Protein AF-A0A7Y4RD81-F1 (afdb_monomer_lite)

Secondary structure (DSSP, 8-state):
---HHHHHHHHHHTT-EEEEETTEEEEE-GGGS-HHHHHHHHHTHHHHHHHHHHHH-PPP-S-------SEEEPTT--EEETTS-HHHHHHHHHHHHHHHHTS---HHHHHHHHHHHHHHHHHHT---

Structure (mmCIF, N/CA/C/O backbone):
data_AF-A0A7Y4RD81-F1
#
_entry.id   AF-A0A7Y4RD81-F1
#
loop_
_atom_site.group_PDB
_atom_site.id
_atom_site.type_symbol
_atom_site.label_atom_id
_atom_site.label_alt_id
_atom_site.label_comp_id
_atom_site.label_asym_id
_atom_site.label_entity_id
_atom_site.label_seq_id
_atom_site.pdbx_PDB_ins_code
_atom_site.Cartn_x
_atom_site.Cartn_y
_atom_site.Cartn_z
_atom_site.occupancy
_atom_site.B_iso_or_equiv
_atom_site.auth_seq_id
_atom_site.auth_comp_id
_atom_site.auth_asym_id
_atom_site.auth_atom_id
_atom_site.pdbx_PDB_model_num
ATOM 1 N N . MET A 1 1 ? -6.872 -17.487 28.519 1.00 46.59 1 MET A N 1
ATOM 2 C CA . MET A 1 1 ? -6.204 -16.167 28.510 1.00 46.59 1 MET A CA 1
ATOM 3 C C . MET A 1 1 ? -6.315 -15.586 27.109 1.00 46.59 1 MET A C 1
ATOM 5 O O . MET A 1 1 ? -5.659 -16.107 26.219 1.00 46.59 1 MET A O 1
ATOM 9 N N . ASN A 1 2 ? -7.129 -14.550 26.895 1.00 60.47 2 ASN A N 1
ATOM 10 C CA . ASN A 1 2 ? -7.164 -13.842 25.610 1.00 60.47 2 ASN A CA 1
ATOM 11 C C . ASN A 1 2 ? -6.308 -12.584 25.751 1.00 60.47 2 ASN A C 1
ATOM 13 O O . ASN A 1 2 ? -6.571 -11.757 26.621 1.00 60.47 2 ASN A O 1
ATOM 17 N N . THR A 1 3 ? -5.257 -12.469 24.947 1.00 81.56 3 THR A N 1
ATOM 18 C CA . THR A 1 3 ? -4.328 -11.333 24.982 1.00 81.56 3 THR A CA 1
ATOM 19 C C . THR A 1 3 ? -4.877 -10.149 24.183 1.00 81.56 3 THR A C 1
ATOM 21 O O . THR A 1 3 ? -5.682 -10.317 23.263 1.00 81.56 3 THR A O 1
ATOM 24 N N . VAL A 1 4 ? -4.423 -8.931 24.497 1.00 80.44 4 VAL A N 1
ATOM 25 C CA . VAL A 1 4 ? -4.815 -7.700 23.780 1.00 80.44 4 VAL A CA 1
ATOM 26 C C . VAL A 1 4 ? -4.538 -7.785 22.278 1.00 80.44 4 VAL A C 1
ATOM 28 O O . VAL A 1 4 ? -5.333 -7.310 21.466 1.00 80.44 4 VAL A O 1
ATOM 31 N N . THR A 1 5 ? -3.455 -8.456 21.893 1.00 78.81 5 THR A N 1
ATOM 32 C CA . THR A 1 5 ? -3.095 -8.690 20.491 1.00 78.81 5 THR A CA 1
ATOM 33 C C . THR A 1 5 ? -4.136 -9.541 19.763 1.00 78.81 5 THR A C 1
ATOM 35 O O . THR A 1 5 ? -4.529 -9.192 18.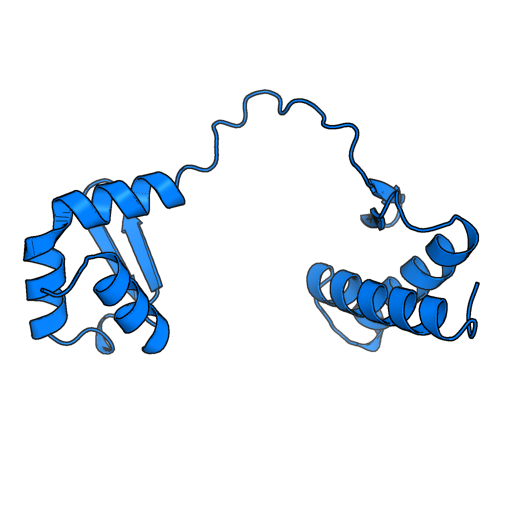652 1.00 78.81 5 THR A O 1
ATOM 38 N N . GLN A 1 6 ? -4.638 -10.612 20.394 1.00 81.00 6 GLN A N 1
ATOM 39 C CA . GLN A 1 6 ? -5.706 -11.431 19.811 1.00 81.00 6 GLN A CA 1
ATOM 40 C C . GLN A 1 6 ? -7.007 -10.640 19.661 1.00 81.00 6 GLN A C 1
ATOM 42 O O . GLN A 1 6 ? -7.685 -10.769 18.647 1.00 81.00 6 GLN A O 1
ATOM 47 N N . LEU A 1 7 ? -7.335 -9.789 20.637 1.00 83.12 7 LEU A N 1
ATOM 48 C CA . LEU A 1 7 ? -8.521 -8.935 20.580 1.00 83.12 7 LEU A CA 1
ATOM 49 C C . LEU A 1 7 ? -8.465 -7.960 19.390 1.00 83.12 7 LEU A C 1
ATOM 51 O O . LEU A 1 7 ? -9.451 -7.805 18.674 1.00 83.12 7 LEU A O 1
ATOM 55 N N . LEU A 1 8 ? -7.304 -7.343 19.142 1.00 80.56 8 LEU A N 1
ATOM 56 C CA . LEU A 1 8 ? -7.089 -6.478 17.976 1.00 80.56 8 LEU A CA 1
ATOM 57 C C . LEU A 1 8 ? -7.157 -7.250 16.654 1.00 80.56 8 LEU A C 1
ATOM 59 O O . LEU A 1 8 ? -7.713 -6.743 15.683 1.00 80.56 8 LEU A O 1
ATOM 63 N N . GLN A 1 9 ? -6.614 -8.467 16.614 1.00 81.69 9 GLN A N 1
ATOM 64 C CA . GLN A 1 9 ? -6.645 -9.308 15.420 1.00 81.69 9 GLN A CA 1
ATOM 65 C C . GLN A 1 9 ? -8.071 -9.766 15.080 1.00 81.69 9 GLN A C 1
ATOM 67 O O . GLN A 1 9 ? -8.435 -9.791 13.906 1.00 81.69 9 GLN A O 1
ATOM 72 N N . ASP A 1 10 ? -8.894 -10.073 16.086 1.00 82.94 10 ASP A N 1
ATOM 73 C CA . ASP A 1 10 ? -10.308 -10.419 15.900 1.00 82.94 10 ASP A CA 1
ATOM 74 C C . ASP A 1 10 ? -11.114 -9.223 15.368 1.00 82.94 10 ASP A C 1
ATOM 76 O O . ASP A 1 10 ? -11.874 -9.358 14.411 1.00 82.94 10 ASP A O 1
ATOM 80 N N . LEU A 1 11 ? -10.870 -8.025 15.915 1.00 82.75 11 LEU A N 1
ATOM 81 C CA . LEU A 1 11 ? -11.454 -6.770 15.426 1.00 82.75 11 LEU A CA 1
ATOM 82 C C . LEU A 1 11 ? -11.062 -6.500 13.964 1.00 82.75 11 LEU A C 1
ATOM 84 O O . LEU A 1 11 ? -11.923 -6.201 13.139 1.00 82.75 11 LEU A O 1
ATOM 88 N N . GLN A 1 12 ? -9.786 -6.676 13.617 1.00 81.00 12 GLN A N 1
ATOM 89 C CA . GLN A 1 12 ? -9.293 -6.468 12.255 1.00 81.00 12 GLN A CA 1
ATOM 90 C C . GLN A 1 12 ? -9.862 -7.491 11.262 1.00 81.00 12 GLN A C 1
ATOM 92 O O . GLN A 1 12 ? -10.240 -7.114 10.155 1.00 81.00 12 GLN A O 1
ATOM 97 N N . ARG A 1 13 ? -9.980 -8.769 11.652 1.00 81.75 13 ARG A N 1
ATOM 98 C CA . ARG A 1 13 ? -10.609 -9.819 10.827 1.00 81.75 13 ARG A CA 1
ATOM 99 C C . ARG A 1 13 ? -12.075 -9.524 10.516 1.00 81.75 13 ARG A C 1
ATOM 101 O O . ARG A 1 13 ? -12.554 -9.895 9.453 1.00 81.75 13 ARG A O 1
ATOM 108 N N . ARG A 1 14 ? -12.767 -8.830 11.421 1.00 78.75 14 ARG A N 1
ATOM 109 C CA . ARG A 1 14 ? -14.149 -8.357 11.235 1.00 78.75 14 ARG A CA 1
ATOM 110 C C . ARG A 1 14 ? -14.243 -7.052 10.436 1.00 78.75 14 ARG A C 1
ATOM 112 O O . ARG A 1 14 ? -15.335 -6.519 10.280 1.00 78.75 14 ARG A O 1
ATOM 119 N N . GLY A 1 15 ? -13.118 -6.503 9.970 1.00 81.56 15 GLY A N 1
ATOM 120 C CA . GLY A 1 15 ? -13.073 -5.217 9.271 1.00 81.56 15 GLY A CA 1
ATOM 121 C C . GLY A 1 15 ? -13.274 -4.004 10.185 1.00 81.56 15 GLY A C 1
ATOM 122 O O . GLY A 1 15 ? -13.514 -2.899 9.701 1.00 81.56 15 GLY A O 1
ATOM 123 N N . VAL A 1 16 ? -13.174 -4.177 11.508 1.00 84.25 16 VAL A N 1
ATOM 124 C CA . VAL A 1 16 ? -13.298 -3.076 12.464 1.00 84.25 16 VAL A CA 1
ATOM 125 C C . VAL A 1 16 ? -11.979 -2.320 12.540 1.00 84.25 16 VAL A C 1
ATOM 127 O O . VAL A 1 16 ? -10.947 -2.836 12.968 1.00 84.25 16 VAL A O 1
ATOM 130 N N . THR A 1 17 ? -12.026 -1.044 12.180 1.00 82.50 17 THR A N 1
ATOM 131 C CA . THR A 1 17 ? -10.904 -0.123 12.342 1.00 82.50 17 THR A CA 1
ATOM 132 C C . THR A 1 17 ? -10.904 0.417 13.762 1.00 82.50 17 THR A C 1
ATOM 134 O O . THR A 1 17 ? -11.839 1.115 14.149 1.00 82.50 17 THR A O 1
ATOM 137 N N . VAL A 1 18 ? -9.846 0.137 14.526 1.00 83.81 18 VAL A N 1
ATOM 138 C CA . VAL A 1 18 ? -9.681 0.573 15.922 1.00 83.81 18 VAL A CA 1
ATOM 139 C C . VAL A 1 18 ? -8.568 1.617 15.997 1.00 83.81 18 VAL A C 1
ATOM 141 O O . VAL A 1 18 ? -7.456 1.375 15.532 1.00 83.81 18 VAL A O 1
ATOM 144 N N . ARG A 1 19 ? -8.842 2.783 16.586 1.00 80.56 19 ARG A N 1
ATOM 145 C CA . ARG A 1 19 ? -7.863 3.869 16.766 1.00 80.56 19 ARG A CA 1
ATOM 146 C C . ARG A 1 19 ? -7.952 4.467 18.165 1.00 80.56 19 ARG A C 1
ATOM 148 O O . ARG A 1 19 ? -9.023 4.517 18.763 1.00 80.56 19 ARG A O 1
ATOM 155 N N . ALA A 1 20 ? -6.831 4.970 18.678 1.00 84.06 20 ALA A N 1
ATOM 156 C CA . ALA A 1 20 ? -6.844 5.815 19.868 1.00 84.06 20 ALA A CA 1
ATOM 157 C C . ALA A 1 20 ? -7.257 7.244 19.479 1.00 84.06 20 ALA A C 1
ATOM 159 O O . ALA A 1 20 ? -6.625 7.869 18.631 1.00 84.06 20 ALA A O 1
ATOM 160 N N . VAL A 1 21 ? -8.312 7.754 20.110 1.00 80.88 21 VAL A N 1
ATOM 161 C CA . VAL A 1 21 ? -8.804 9.131 19.985 1.00 80.88 21 VAL A CA 1
ATOM 162 C C . VAL A 1 21 ? -8.621 9.796 21.348 1.00 80.88 21 VAL A C 1
ATOM 164 O O . VAL A 1 21 ? -9.466 9.668 22.236 1.00 80.88 21 VAL A O 1
ATOM 167 N N . GLY A 1 22 ? -7.467 10.434 21.553 1.00 79.81 22 GLY A N 1
ATOM 168 C CA . GLY A 1 22 ? -7.069 10.963 22.862 1.00 79.81 22 GLY A CA 1
ATOM 169 C C . GLY A 1 22 ? -6.959 9.851 23.913 1.00 79.81 22 GLY A C 1
ATOM 170 O O . GLY A 1 22 ? -6.124 8.950 23.794 1.00 79.81 22 GLY A O 1
ATOM 171 N N . ASP A 1 23 ? -7.813 9.903 24.936 1.00 80.56 23 ASP A N 1
ATOM 172 C CA . ASP A 1 23 ? -7.936 8.915 26.028 1.00 80.56 23 ASP A CA 1
ATOM 173 C C . ASP A 1 23 ? -9.071 7.898 25.816 1.00 80.56 23 ASP A C 1
ATOM 175 O O . ASP A 1 23 ? -9.476 7.163 26.728 1.00 80.56 23 ASP A O 1
ATOM 179 N N . ARG A 1 24 ? -9.627 7.858 24.603 1.00 81.25 24 ARG A N 1
ATOM 180 C CA . ARG A 1 24 ? -10.711 6.952 24.219 1.00 81.25 24 ARG A CA 1
ATOM 181 C C . ARG A 1 24 ? -10.285 6.064 23.060 1.00 81.25 24 ARG A C 1
ATOM 183 O O . ARG A 1 24 ? -9.392 6.398 22.289 1.00 81.25 24 ARG A O 1
ATOM 190 N N . ILE A 1 25 ? -10.937 4.914 22.947 1.00 83.50 25 ILE A N 1
ATOM 191 C CA . ILE A 1 25 ? -10.764 4.005 21.816 1.00 83.50 25 ILE A CA 1
ATOM 192 C C . ILE A 1 25 ? -11.947 4.245 20.881 1.00 83.50 25 ILE A C 1
ATOM 194 O O . ILE A 1 25 ? -13.093 4.050 21.279 1.00 83.50 25 ILE A O 1
ATOM 198 N N . GLY A 1 26 ? -11.665 4.716 19.670 1.00 82.75 26 GLY A N 1
ATOM 199 C CA . GLY A 1 26 ? -12.639 4.831 18.593 1.00 82.75 26 GLY A CA 1
ATOM 200 C C . GLY A 1 26 ? -12.624 3.571 17.736 1.00 82.75 26 GLY A C 1
ATOM 201 O O . GLY A 1 26 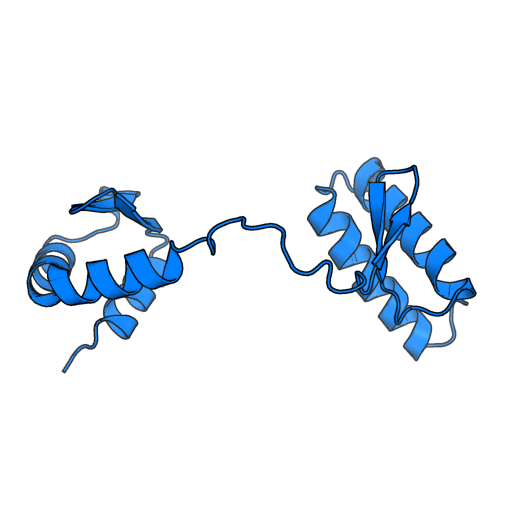? -11.553 3.045 17.432 1.00 82.75 26 GLY A O 1
ATOM 202 N N . PHE A 1 27 ? -13.800 3.094 17.339 1.00 84.56 27 PHE A N 1
ATOM 203 C CA . PHE A 1 27 ? -13.946 1.943 16.452 1.00 84.56 27 PHE A CA 1
ATOM 204 C C . PHE A 1 27 ? -15.034 2.192 15.403 1.00 84.56 27 PHE A C 1
ATOM 206 O O . PHE A 1 27 ? -16.047 2.829 15.697 1.00 84.56 27 PHE A O 1
ATOM 213 N N . LYS A 1 28 ? -14.809 1.727 14.169 1.00 80.88 28 LYS A N 1
ATOM 214 C CA . LYS A 1 28 ? -15.781 1.793 13.066 1.00 80.88 28 LYS A CA 1
ATOM 215 C C . LYS A 1 28 ? -15.690 0.552 12.160 1.00 80.88 28 LYS A C 1
ATOM 217 O O . LYS A 1 28 ? -14.566 0.139 11.878 1.00 80.88 28 LYS A O 1
ATOM 222 N N . PRO A 1 29 ? -16.823 0.023 11.656 1.00 77.56 29 PRO A N 1
ATOM 223 C CA . PRO A 1 29 ? -18.197 0.384 12.025 1.00 77.56 29 PRO A CA 1
ATOM 224 C C . PRO A 1 29 ? -18.548 -0.118 13.436 1.00 77.56 29 PRO A C 1
ATOM 226 O O . PRO A 1 29 ? -18.080 -1.171 13.858 1.00 77.56 29 PRO A O 1
ATOM 229 N N . ALA A 1 30 ? -19.354 0.649 14.179 1.00 74.50 30 ALA A N 1
ATOM 230 C CA . ALA A 1 30 ? -19.779 0.268 15.532 1.00 74.50 30 ALA A CA 1
ATOM 231 C C . ALA A 1 30 ? -20.674 -0.985 15.535 1.00 74.50 30 ALA A C 1
ATOM 233 O O . ALA A 1 30 ? -20.676 -1.727 16.509 1.00 74.50 30 ALA A O 1
ATOM 234 N N . ASP A 1 31 ? -21.360 -1.232 14.419 1.00 78.31 31 ASP A N 1
ATOM 235 C CA . ASP A 1 31 ? -22.257 -2.371 14.203 1.00 78.31 31 ASP A CA 1
ATOM 236 C C . ASP A 1 31 ? -21.520 -3.724 14.203 1.00 78.31 31 ASP A C 1
ATOM 238 O O . ASP A 1 31 ? -22.024 -4.732 14.684 1.00 78.31 31 ASP A O 1
ATOM 242 N N . ALA A 1 32 ? -20.261 -3.734 13.751 1.00 77.50 32 ALA A N 1
ATOM 243 C CA . ALA A 1 32 ? -19.431 -4.938 13.695 1.00 77.50 32 ALA A CA 1
ATOM 244 C C . ALA A 1 32 ? -18.756 -5.288 15.039 1.00 77.50 32 ALA A C 1
ATOM 246 O O . ALA A 1 32 ? -17.981 -6.247 15.114 1.00 77.50 32 ALA A O 1
ATOM 247 N N . VAL A 1 33 ? -19.027 -4.523 16.106 1.00 80.31 33 VAL A N 1
ATOM 248 C CA . VAL A 1 33 ? -18.457 -4.735 17.443 1.00 80.31 33 VAL A CA 1
ATOM 249 C C . VAL A 1 33 ? -19.549 -5.243 18.392 1.00 80.31 33 VAL A C 1
ATOM 251 O O . VAL A 1 33 ? -20.316 -4.440 18.923 1.00 80.31 33 VAL A O 1
ATOM 254 N N . PRO A 1 34 ? -19.623 -6.561 18.656 1.00 81.00 34 PRO A N 1
ATOM 255 C CA . PRO A 1 34 ? -20.618 -7.101 19.572 1.00 81.00 34 PRO A CA 1
ATOM 256 C C . PRO A 1 34 ? -20.335 -6.664 21.024 1.00 81.00 34 PRO A C 1
ATOM 258 O O . PRO A 1 34 ? -19.180 -6.401 21.385 1.00 81.00 34 PRO A O 1
ATOM 261 N N . PRO A 1 35 ? -21.361 -6.602 21.892 1.00 79.25 35 PRO A N 1
ATOM 262 C CA . PRO A 1 35 ? -21.245 -6.066 23.254 1.00 79.25 35 PRO A CA 1
ATOM 263 C C . PRO A 1 35 ? -20.225 -6.821 24.120 1.00 79.25 35 PRO A C 1
ATOM 265 O O . PRO A 1 35 ? -19.470 -6.205 24.869 1.00 79.25 35 PRO A O 1
ATOM 268 N N . GLU A 1 36 ? -20.105 -8.134 23.940 1.00 81.88 36 GLU A N 1
ATOM 269 C CA . GLU A 1 36 ? -19.075 -8.969 24.574 1.00 81.88 36 GLU A CA 1
ATOM 270 C C . GLU A 1 36 ? -17.639 -8.515 24.244 1.00 81.88 36 GLU A C 1
ATOM 272 O O . GLU A 1 36 ? -16.730 -8.599 25.075 1.00 81.88 36 GLU A O 1
ATOM 277 N N . LEU A 1 37 ? -17.421 -7.992 23.035 1.00 80.62 37 LEU A N 1
ATOM 278 C CA . LEU A 1 37 ? -16.131 -7.483 22.582 1.00 80.62 37 LEU A CA 1
ATOM 279 C C . LEU A 1 37 ? -15.850 -6.116 23.204 1.00 80.62 37 LEU A C 1
ATOM 281 O O . LEU A 1 37 ? -14.719 -5.846 23.604 1.00 80.62 37 LEU A O 1
ATOM 285 N N . VAL A 1 38 ? -16.887 -5.289 23.370 1.00 82.38 38 VAL A N 1
ATOM 286 C CA . VAL A 1 38 ? -16.802 -4.004 24.078 1.00 82.38 38 VAL A CA 1
ATOM 287 C C . VAL A 1 38 ? -16.408 -4.212 25.539 1.00 82.38 38 VAL A C 1
ATOM 289 O O . VAL A 1 38 ? -15.538 -3.500 26.045 1.00 82.38 38 VAL A O 1
ATOM 292 N N . GLU A 1 39 ? -16.989 -5.199 26.222 1.00 84.88 39 GLU A N 1
ATOM 293 C CA . GLU A 1 39 ? -16.618 -5.530 27.602 1.00 84.88 39 GLU A CA 1
ATOM 294 C C . GLU A 1 39 ? -15.164 -5.999 27.706 1.00 84.88 39 GLU A C 1
ATOM 296 O O . GLU A 1 39 ? -14.417 -5.547 28.581 1.00 84.88 39 GLU A O 1
ATOM 301 N N . ARG A 1 40 ? -14.716 -6.831 26.759 1.00 83.38 40 ARG A N 1
ATOM 302 C CA . ARG A 1 40 ? -13.311 -7.257 26.667 1.00 83.38 40 ARG A CA 1
ATOM 303 C C . ARG A 1 40 ? -12.377 -6.072 26.412 1.00 83.38 40 ARG A C 1
ATOM 305 O O . ARG A 1 40 ? -11.367 -5.934 27.101 1.00 83.38 40 ARG A O 1
ATOM 312 N N . MET A 1 41 ? -12.731 -5.171 25.496 1.00 82.25 41 MET A N 1
ATOM 313 C CA . MET A 1 41 ? -11.970 -3.944 25.234 1.00 82.25 41 MET A CA 1
ATOM 314 C C . MET A 1 41 ? -11.916 -3.030 26.460 1.00 82.25 41 MET A C 1
ATOM 316 O O . MET A 1 41 ? -10.879 -2.425 26.720 1.00 82.25 41 MET A O 1
ATOM 320 N N . ARG A 1 42 ? -13.002 -2.940 27.238 1.00 83.62 42 ARG A N 1
ATOM 321 C CA . ARG A 1 42 ? -13.033 -2.182 28.497 1.00 83.62 42 ARG A CA 1
ATOM 322 C C . ARG A 1 42 ? -12.109 -2.786 29.549 1.00 83.62 42 ARG A C 1
ATOM 324 O O . ARG A 1 42 ? -11.372 -2.033 30.182 1.00 83.62 42 ARG A O 1
ATOM 331 N N . ARG A 1 43 ? -12.097 -4.114 29.697 1.00 86.19 43 ARG A N 1
ATOM 332 C CA . ARG A 1 43 ? -11.224 -4.819 30.652 1.00 86.19 43 ARG A CA 1
ATOM 333 C C . ARG A 1 43 ? -9.743 -4.578 30.375 1.00 86.19 43 ARG A C 1
ATOM 335 O O . ARG A 1 43 ? -8.964 -4.431 31.309 1.00 86.19 43 ARG A O 1
ATOM 342 N N . HIS A 1 44 ? -9.379 -4.473 29.100 1.00 85.06 44 HIS A N 1
ATOM 343 C CA . HIS A 1 44 ? -8.006 -4.232 28.661 1.00 85.06 44 HIS A CA 1
ATOM 344 C C . HIS A 1 44 ? -7.763 -2.802 28.152 1.00 85.06 44 HIS A C 1
ATOM 346 O O . HIS A 1 44 ? -6.795 -2.563 27.433 1.00 85.06 44 HIS A O 1
ATOM 352 N N . LYS A 1 45 ? -8.617 -1.831 28.508 1.00 83.38 45 LYS A N 1
ATOM 353 C CA . LYS A 1 45 ? -8.602 -0.476 27.927 1.00 83.38 45 LYS A CA 1
ATOM 354 C C . LYS A 1 45 ? -7.242 0.209 28.049 1.00 83.38 45 LYS A C 1
ATOM 356 O O . LYS A 1 45 ? -6.792 0.828 27.090 1.00 83.38 45 LYS A O 1
ATOM 361 N N . THR A 1 46 ? -6.608 0.123 29.216 1.00 84.06 46 THR A N 1
ATOM 362 C CA . THR A 1 46 ? -5.318 0.773 29.496 1.00 84.06 46 THR A CA 1
ATOM 363 C C . THR A 1 46 ? -4.217 0.227 28.593 1.00 84.06 46 THR A C 1
ATOM 365 O O . THR A 1 46 ? -3.474 0.988 27.980 1.00 84.06 46 THR A O 1
ATOM 368 N N . GLU A 1 47 ? -4.167 -1.094 28.454 1.00 83.38 47 GLU A N 1
ATOM 369 C CA . GLU A 1 47 ? -3.170 -1.803 27.653 1.00 83.38 47 GLU A CA 1
ATOM 370 C C . GLU A 1 47 ? -3.429 -1.618 26.145 1.00 83.38 47 GLU A C 1
ATOM 372 O O . GLU A 1 47 ? -2.506 -1.335 25.382 1.00 83.38 47 GLU A O 1
ATOM 377 N N . LEU A 1 48 ? -4.703 -1.631 25.728 1.00 84.12 48 LEU A N 1
ATOM 378 C CA . LEU A 1 48 ? -5.142 -1.263 24.377 1.00 84.12 48 LEU A CA 1
ATOM 379 C C . LEU A 1 48 ? -4.750 0.170 24.016 1.00 84.12 48 LEU A C 1
ATOM 381 O O . LEU A 1 48 ? -4.216 0.404 22.937 1.00 84.12 48 LEU A O 1
ATOM 385 N N . LEU A 1 49 ? -5.008 1.137 24.900 1.00 86.50 49 LEU A N 1
ATOM 386 C CA . LEU A 1 49 ? -4.632 2.531 24.674 1.00 86.50 49 LEU A CA 1
ATOM 387 C C . LEU A 1 49 ? -3.116 2.692 24.595 1.00 86.50 49 LEU A C 1
ATOM 389 O O . LEU A 1 49 ? -2.650 3.425 23.730 1.00 86.50 49 LEU A O 1
ATOM 393 N N . ALA A 1 50 ? -2.351 2.002 25.442 1.00 82.88 50 ALA A N 1
ATOM 394 C CA . ALA A 1 50 ? -0.893 2.027 25.389 1.00 82.88 50 ALA A CA 1
ATOM 395 C C . ALA A 1 50 ? -0.367 1.480 24.049 1.00 82.88 50 ALA A C 1
ATOM 397 O O . ALA A 1 50 ? 0.422 2.152 23.383 1.00 82.88 50 ALA A O 1
ATOM 398 N N . MET A 1 51 ? -0.870 0.326 23.595 1.00 80.12 51 MET A N 1
ATOM 399 C CA . MET A 1 51 ? -0.509 -0.246 22.292 1.00 80.12 51 MET A CA 1
ATOM 400 C C . MET A 1 51 ? -0.935 0.640 21.117 1.00 80.12 51 MET A C 1
ATOM 402 O O . MET A 1 51 ? -0.149 0.873 20.198 1.00 80.12 51 MET A O 1
ATOM 406 N N . LEU A 1 52 ? -2.166 1.157 21.133 1.00 82.12 52 LEU A N 1
ATOM 407 C CA . LEU A 1 52 ? -2.680 2.016 20.065 1.00 82.12 52 LEU A CA 1
ATOM 408 C C . LEU A 1 52 ? -1.945 3.358 20.023 1.00 82.12 52 LEU A C 1
ATOM 410 O O . LEU A 1 52 ? -1.691 3.861 18.935 1.00 82.12 52 LEU A O 1
ATOM 414 N N . ARG A 1 53 ? -1.545 3.924 21.168 1.00 79.81 53 ARG A N 1
ATOM 415 C CA . ARG A 1 53 ? -0.696 5.126 21.227 1.00 79.81 53 ARG A CA 1
ATOM 416 C C . ARG A 1 53 ? 0.723 4.852 20.740 1.00 79.81 53 ARG A C 1
ATOM 418 O O . ARG A 1 53 ? 1.277 5.701 20.054 1.00 79.81 53 ARG A O 1
ATOM 425 N N . GLY A 1 54 ? 1.286 3.682 21.041 1.00 69.69 54 GLY A N 1
ATOM 426 C CA . GLY A 1 54 ? 2.580 3.250 20.509 1.00 69.69 54 GLY A CA 1
ATOM 427 C C . GLY A 1 54 ? 2.564 3.103 18.985 1.00 69.69 54 GLY A C 1
ATOM 428 O O . GLY A 1 54 ? 3.461 3.603 18.320 1.00 69.69 54 GLY A O 1
ATOM 429 N N . ARG A 1 55 ? 1.502 2.510 18.423 1.00 65.88 55 ARG A N 1
ATOM 430 C CA . ARG A 1 55 ? 1.289 2.420 16.964 1.00 65.88 55 ARG A CA 1
ATOM 431 C C . ARG A 1 55 ? 0.960 3.759 16.305 1.00 65.88 55 ARG A C 1
ATOM 433 O O . ARG A 1 55 ? 1.328 3.972 15.159 1.00 65.88 55 ARG A O 1
ATOM 440 N N . ASN A 1 56 ? 0.249 4.644 17.005 1.00 60.59 56 ASN A N 1
ATOM 441 C CA . ASN A 1 56 ? -0.158 5.954 16.489 1.00 60.59 56 ASN A CA 1
ATOM 442 C C . ASN A 1 56 ? 0.874 7.057 16.766 1.00 60.59 56 ASN A C 1
ATOM 444 O O . ASN A 1 56 ? 0.678 8.200 16.349 1.00 60.59 56 ASN A O 1
ATOM 448 N N . ARG A 1 57 ? 1.988 6.736 17.438 1.00 53.66 57 ARG A N 1
ATOM 449 C CA . ARG A 1 57 ? 3.201 7.542 17.351 1.00 53.66 57 ARG A CA 1
ATOM 450 C C . ARG A 1 57 ? 3.715 7.426 15.922 1.00 53.66 57 ARG A C 1
ATOM 452 O O . ARG A 1 57 ? 4.580 6.617 15.610 1.00 53.66 57 ARG A O 1
ATOM 459 N N . ARG A 1 58 ? 3.230 8.330 15.071 1.00 47.38 58 ARG A N 1
ATOM 460 C CA . ARG A 1 58 ? 4.137 8.959 14.116 1.00 47.38 58 ARG A CA 1
ATOM 461 C C . ARG A 1 58 ? 5.317 9.457 14.963 1.00 47.38 58 ARG A C 1
ATOM 463 O O . ARG A 1 58 ? 5.055 10.141 15.961 1.00 47.38 58 ARG A O 1
ATOM 470 N N . PRO A 1 59 ? 6.570 9.073 14.673 1.00 47.88 59 PRO A N 1
ATOM 471 C CA . PRO A 1 59 ? 7.694 9.701 15.351 1.00 47.88 59 PRO A CA 1
ATOM 472 C C . PRO A 1 59 ? 7.532 11.223 15.215 1.00 47.88 59 PRO A C 1
ATOM 474 O O . PRO A 1 59 ? 6.975 11.676 14.205 1.00 47.88 59 PRO A O 1
ATOM 477 N N . PRO A 1 60 ? 7.929 12.020 16.225 1.00 46.75 60 PRO A N 1
ATOM 478 C CA . PRO A 1 60 ? 7.995 13.457 16.031 1.00 46.75 60 PRO A CA 1
ATOM 479 C C . PRO A 1 60 ? 8.806 13.678 14.757 1.00 46.75 60 PRO A C 1
ATOM 481 O O . PRO A 1 60 ? 9.919 13.165 14.639 1.00 46.75 60 PRO A O 1
ATOM 484 N N . VAL A 1 61 ? 8.229 14.386 13.790 1.00 50.44 61 VAL A N 1
ATOM 485 C CA . VAL A 1 61 ? 8.975 14.957 12.670 1.00 50.44 61 VAL A CA 1
ATOM 486 C C . VAL A 1 61 ? 9.896 16.037 13.248 1.00 50.44 61 VAL A C 1
ATOM 488 O O . VAL A 1 61 ? 9.682 17.228 13.073 1.00 50.44 61 VAL A O 1
ATOM 491 N N . GLY A 1 62 ? 10.913 15.621 14.008 1.00 50.66 62 GLY A N 1
ATOM 492 C CA . GLY A 1 62 ? 12.191 16.315 13.970 1.00 50.66 62 GLY A CA 1
ATOM 493 C C . GLY A 1 62 ? 12.719 16.231 12.539 1.00 50.66 62 GLY A C 1
ATOM 494 O O . GLY A 1 62 ? 12.178 15.436 11.759 1.00 50.66 62 GLY A O 1
ATOM 495 N N . PRO A 1 63 ? 13.729 17.031 12.152 1.00 51.44 63 PRO A N 1
ATOM 496 C CA . PRO A 1 63 ? 14.401 16.784 10.888 1.00 51.44 63 PRO A CA 1
ATOM 497 C C . PRO A 1 63 ? 14.771 15.308 10.915 1.00 51.44 63 PRO A C 1
ATOM 499 O O . PRO A 1 63 ? 15.524 14.861 11.785 1.00 51.44 63 PRO A O 1
ATOM 502 N N . LEU A 1 64 ? 14.116 14.530 10.053 1.00 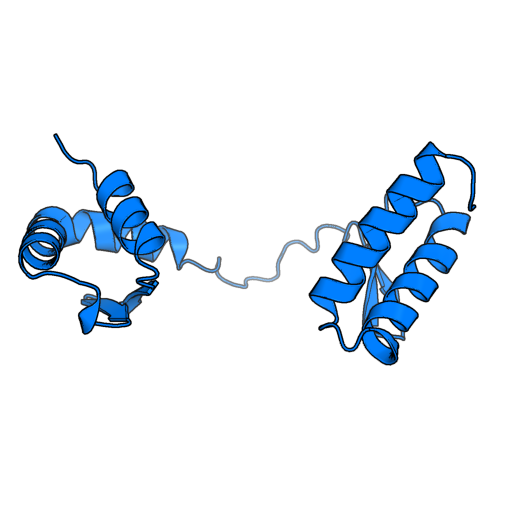45.97 64 LEU A N 1
ATOM 503 C CA . LEU A 1 64 ? 14.501 13.153 9.854 1.00 45.97 64 LEU A CA 1
ATOM 504 C C . LEU A 1 64 ? 16.009 13.235 9.598 1.00 45.97 64 LEU A C 1
ATOM 506 O O . LEU A 1 64 ? 16.435 14.164 8.894 1.00 45.97 64 LEU A O 1
ATOM 510 N N . PRO A 1 65 ? 16.842 12.325 10.134 1.00 46.41 65 PRO A N 1
ATOM 511 C CA . PRO A 1 65 ? 18.061 12.061 9.402 1.00 46.41 65 PRO A CA 1
ATOM 512 C C . PRO A 1 65 ? 17.564 11.854 7.976 1.00 46.41 65 PRO A C 1
ATOM 514 O O . PRO A 1 65 ? 16.687 11.013 7.742 1.00 46.41 65 PRO A O 1
ATOM 517 N N . VAL A 1 66 ? 18.003 12.708 7.053 1.00 44.28 66 VAL A N 1
ATOM 518 C CA . VAL A 1 66 ? 18.002 12.327 5.656 1.00 44.28 66 VAL A CA 1
ATOM 519 C C . VAL A 1 66 ? 18.865 11.077 5.677 1.00 44.28 66 VAL A C 1
ATOM 521 O O . VAL A 1 66 ? 20.086 11.126 5.610 1.00 44.28 66 VAL A O 1
ATOM 524 N N . GLN A 1 67 ? 18.235 9.924 5.919 1.00 46.25 67 GLN A N 1
ATOM 525 C CA . GLN A 1 67 ? 18.755 8.696 5.379 1.00 46.25 67 GLN A CA 1
ATOM 526 C C . GLN A 1 67 ? 18.977 9.099 3.932 1.00 46.25 67 GLN A C 1
ATOM 528 O O . GLN A 1 67 ? 18.025 9.643 3.355 1.00 46.25 67 GLN A O 1
ATOM 533 N N . PRO A 1 68 ? 20.209 9.031 3.401 1.00 43.31 68 PRO A N 1
ATOM 534 C CA . PRO A 1 68 ? 20.380 9.242 1.978 1.00 43.31 68 PRO A CA 1
ATOM 535 C C . PRO A 1 68 ? 19.355 8.305 1.361 1.00 43.31 68 PRO A C 1
ATOM 537 O O . PRO A 1 68 ? 19.435 7.095 1.585 1.00 43.31 68 PRO A O 1
ATOM 540 N N . SER A 1 69 ? 18.277 8.884 0.815 1.00 45.69 69 SER A N 1
ATOM 541 C CA . SER A 1 69 ? 17.143 8.102 0.364 1.00 45.69 69 SER A CA 1
ATOM 542 C C . SER A 1 69 ? 17.764 7.067 -0.537 1.00 45.69 69 SER A C 1
ATOM 544 O O . SER A 1 69 ? 18.507 7.422 -1.455 1.00 45.69 69 SER A O 1
ATOM 546 N N . ALA A 1 70 ? 17.465 5.802 -0.272 1.00 48.47 70 ALA A N 1
ATOM 547 C CA . ALA A 1 70 ? 17.724 4.724 -1.204 1.00 48.47 70 ALA A CA 1
ATOM 548 C C . ALA A 1 70 ? 16.856 4.897 -2.470 1.00 48.47 70 ALA A C 1
ATOM 550 O O . ALA A 1 70 ? 16.416 3.911 -3.040 1.00 48.47 70 ALA A O 1
ATOM 551 N N . PHE A 1 71 ? 16.530 6.138 -2.849 1.00 46.94 71 PHE A N 1
ATOM 552 C CA . PHE A 1 71 ? 15.637 6.491 -3.920 1.00 46.94 71 PHE A CA 1
ATOM 553 C C . PHE A 1 71 ? 15.961 7.872 -4.493 1.00 46.94 71 PHE A C 1
ATOM 555 O O . PHE A 1 71 ? 16.069 8.856 -3.752 1.00 46.94 71 PHE A O 1
ATOM 562 N N . THR A 1 72 ? 16.023 7.955 -5.818 1.00 54.59 72 THR A N 1
ATOM 563 C CA . THR A 1 72 ? 16.073 9.220 -6.557 1.00 54.59 72 THR A CA 1
ATOM 564 C C . THR A 1 72 ? 14.655 9.592 -6.985 1.00 54.59 72 THR A C 1
ATOM 566 O O . THR A 1 72 ? 13.998 8.845 -7.709 1.00 54.59 72 THR A O 1
ATOM 569 N N . THR A 1 73 ? 14.154 10.743 -6.526 1.00 54.12 73 THR A N 1
ATOM 570 C CA . THR A 1 73 ? 12.875 11.286 -7.006 1.00 54.12 73 THR A CA 1
ATOM 571 C C . THR A 1 73 ? 13.091 11.929 -8.369 1.00 54.12 73 THR A C 1
ATOM 573 O O . THR A 1 73 ? 13.848 12.890 -8.502 1.00 54.12 73 THR A O 1
ATOM 576 N N . THR A 1 74 ? 12.399 11.423 -9.384 1.00 60.94 74 THR A N 1
ATOM 577 C CA . THR A 1 74 ? 12.407 12.011 -10.731 1.00 60.94 74 THR A CA 1
ATOM 578 C C . THR A 1 74 ? 11.586 13.307 -10.781 1.00 60.94 74 THR A C 1
ATOM 580 O O . THR A 1 74 ? 10.669 13.485 -9.978 1.00 60.94 74 THR A O 1
ATOM 583 N N . PRO A 1 75 ? 11.814 14.204 -11.762 1.00 53.19 75 PRO A N 1
ATOM 584 C CA . PRO A 1 75 ? 10.979 15.398 -11.961 1.00 53.19 75 PRO A CA 1
ATOM 585 C C . PRO A 1 75 ? 9.492 15.080 -12.214 1.00 53.19 75 PRO A C 1
ATOM 587 O O . PRO A 1 75 ? 8.642 15.950 -12.050 1.00 53.19 75 PRO A O 1
ATOM 590 N N . LYS A 1 76 ? 9.162 13.830 -12.572 1.00 59.53 76 LYS A N 1
ATOM 591 C CA . LYS A 1 76 ? 7.785 13.327 -12.709 1.00 59.53 76 LYS A CA 1
ATOM 592 C C . LYS A 1 76 ? 7.159 12.866 -11.380 1.00 59.53 76 LYS A C 1
ATOM 594 O O . LYS A 1 76 ? 5.972 12.553 -11.341 1.00 59.53 76 LYS A O 1
ATOM 599 N N . GLY A 1 77 ? 7.920 12.870 -10.285 1.00 69.50 77 GLY A N 1
ATOM 600 C CA . GLY A 1 77 ? 7.448 12.524 -8.946 1.00 69.50 77 GLY A CA 1
ATOM 601 C C . GLY A 1 77 ? 7.336 11.024 -8.674 1.00 69.50 77 GLY A C 1
ATOM 602 O O . GLY A 1 77 ? 6.617 10.666 -7.745 1.00 69.50 77 GLY A O 1
ATOM 603 N N . PHE A 1 78 ? 8.010 10.181 -9.467 1.00 65.69 78 PHE A N 1
ATOM 604 C CA . PHE A 1 78 ? 8.165 8.752 -9.184 1.00 65.69 78 PHE A CA 1
ATOM 605 C C . PHE A 1 78 ? 9.388 8.500 -8.312 1.00 65.69 78 PHE A C 1
ATOM 607 O O . PHE A 1 78 ? 10.432 9.146 -8.490 1.00 65.69 78 PHE A O 1
ATOM 614 N N . VAL A 1 79 ? 9.253 7.532 -7.411 1.00 75.00 79 VAL A N 1
ATOM 615 C CA . VAL A 1 79 ? 10.314 7.070 -6.515 1.00 75.00 79 VAL A CA 1
ATOM 616 C C . VAL A 1 79 ? 11.057 5.903 -7.178 1.00 75.00 79 VAL A C 1
ATOM 618 O O . VAL A 1 79 ? 10.504 4.812 -7.299 1.00 75.00 79 VAL A O 1
ATOM 621 N N . VAL A 1 80 ? 12.297 6.126 -7.632 1.00 73.12 80 VAL A N 1
ATOM 622 C CA . VAL A 1 80 ? 13.150 5.085 -8.247 1.00 73.12 80 VAL A CA 1
ATOM 623 C C . VAL A 1 80 ? 14.000 4.407 -7.174 1.00 73.12 80 VAL A C 1
ATOM 625 O O . VAL A 1 80 ? 14.701 5.143 -6.486 1.00 73.12 80 VAL A O 1
ATOM 628 N N . PRO A 1 81 ? 13.986 3.070 -7.007 1.00 76.31 81 PRO A N 1
ATOM 629 C CA . PRO A 1 81 ? 14.866 2.369 -6.062 1.00 76.31 81 PRO A CA 1
ATOM 630 C C . PRO A 1 81 ? 16.351 2.529 -6.405 1.00 76.31 81 PRO A C 1
ATOM 632 O O . PRO A 1 81 ? 16.735 2.353 -7.553 1.00 76.31 81 PRO A O 1
ATOM 635 N N . ASN A 1 82 ? 17.200 2.814 -5.414 1.00 70.88 82 ASN A N 1
ATOM 636 C CA . ASN A 1 82 ? 18.649 2.970 -5.612 1.00 70.88 82 ASN A CA 1
ATOM 637 C C . ASN A 1 82 ? 19.352 1.649 -5.930 1.00 70.88 82 ASN A C 1
ATOM 639 O O . ASN A 1 82 ? 20.402 1.671 -6.561 1.00 70.88 82 ASN A O 1
ATOM 643 N N . ASP A 1 83 ? 18.802 0.518 -5.488 1.00 80.56 83 ASP A N 1
ATOM 644 C CA . ASP A 1 83 ? 19.342 -0.809 -5.804 1.00 80.56 83 ASP A CA 1
ATOM 645 C C . ASP A 1 83 ? 18.973 -1.269 -7.224 1.00 80.56 83 ASP A C 1
ATOM 647 O O . ASP A 1 83 ? 19.392 -2.341 -7.659 1.00 80.56 83 ASP A O 1
ATOM 651 N N . LEU A 1 84 ? 18.183 -0.472 -7.953 1.00 79.38 84 LEU A N 1
ATOM 652 C CA . LEU A 1 84 ? 17.800 -0.775 -9.320 1.00 79.38 84 LEU A CA 1
ATOM 653 C C . LEU A 1 84 ? 18.893 -0.286 -10.289 1.00 79.38 84 LEU A C 1
ATOM 655 O O . LEU A 1 84 ? 19.209 0.912 -10.281 1.00 79.38 84 LEU A O 1
ATOM 659 N N . PRO A 1 85 ? 19.478 -1.164 -11.126 1.00 85.50 85 PRO A N 1
ATOM 660 C CA . PRO A 1 85 ? 20.518 -0.755 -12.064 1.00 85.50 85 PRO A CA 1
ATOM 661 C C . PRO A 1 85 ? 19.996 0.307 -13.035 1.00 85.50 85 PRO A C 1
ATOM 663 O O . PRO A 1 85 ? 18.831 0.282 -13.406 1.00 85.50 85 PRO A O 1
ATOM 666 N N . GLU A 1 86 ? 20.863 1.224 -13.463 1.00 80.75 86 GLU A N 1
ATOM 667 C CA . GLU A 1 86 ? 20.517 2.343 -14.355 1.00 80.75 86 GLU A CA 1
ATOM 668 C C . GLU A 1 86 ? 19.658 1.967 -15.584 1.00 80.75 86 GLU A C 1
ATOM 670 O O . GLU A 1 86 ? 18.654 2.647 -15.806 1.00 80.75 86 GLU A O 1
ATOM 675 N N . PRO A 1 87 ? 19.951 0.885 -16.337 1.00 83.75 87 PRO A N 1
ATOM 676 C CA . PRO A 1 87 ? 19.094 0.478 -17.456 1.00 83.75 87 PRO A CA 1
ATOM 677 C C . PRO A 1 87 ? 17.670 0.067 -17.019 1.00 83.75 87 PRO A C 1
ATOM 679 O O . PRO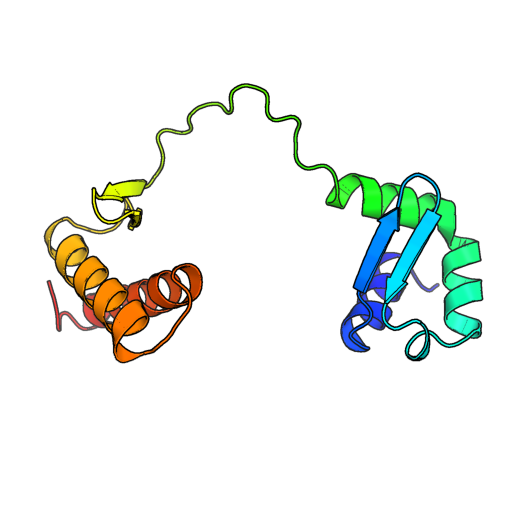 A 1 87 ? 16.697 0.407 -17.697 1.00 83.75 87 PRO A O 1
ATOM 682 N N . TRP A 1 88 ? 17.525 -0.507 -15.819 1.00 87.50 88 TRP A N 1
ATOM 683 C CA . TRP A 1 88 ? 16.240 -0.953 -15.266 1.00 87.50 88 TRP A CA 1
ATOM 684 C C . TRP A 1 88 ? 15.392 0.200 -14.737 1.00 87.50 88 TRP A C 1
ATOM 686 O O . TRP A 1 88 ? 14.177 0.063 -14.573 1.00 87.50 88 TRP A O 1
ATOM 696 N N . GLN A 1 89 ? 16.008 1.352 -14.462 1.00 87.62 89 GLN A N 1
ATOM 697 C CA . GLN A 1 89 ? 15.304 2.525 -13.947 1.00 87.62 89 GLN A CA 1
ATOM 698 C C . GLN A 1 89 ? 14.349 3.111 -14.985 1.00 87.62 89 GLN A C 1
ATOM 700 O O . GLN A 1 89 ? 13.232 3.488 -14.628 1.00 87.62 89 GLN A O 1
ATOM 705 N N . GLU A 1 90 ? 14.754 3.171 -16.257 1.00 85.12 90 GLU A N 1
ATOM 706 C CA . GLU A 1 90 ? 13.887 3.651 -17.337 1.00 85.12 90 GLU A CA 1
ATOM 707 C C . GLU A 1 90 ? 12.700 2.706 -17.533 1.00 85.12 90 GLU A C 1
ATOM 709 O O . GLU A 1 90 ? 11.552 3.151 -17.474 1.00 85.12 90 GLU A O 1
ATOM 714 N N . PHE A 1 91 ? 12.967 1.399 -17.615 1.00 86.00 91 PHE A N 1
ATOM 715 C CA . PHE A 1 91 ? 11.931 0.374 -17.727 1.00 86.00 91 PHE A CA 1
ATOM 716 C C . PHE A 1 91 ? 10.912 0.460 -16.578 1.00 86.00 91 PHE A C 1
ATOM 718 O O . PHE A 1 91 ? 9.697 0.488 -16.798 1.00 86.00 91 PHE A O 1
ATOM 725 N N . TYR A 1 92 ? 11.392 0.591 -15.340 1.00 88.56 92 TYR A N 1
ATOM 726 C CA . TYR A 1 92 ? 10.547 0.798 -14.165 1.00 88.56 92 TYR A CA 1
ATOM 727 C C . TYR A 1 92 ? 9.678 2.059 -14.281 1.00 88.56 92 TYR A C 1
ATOM 729 O O . TYR A 1 92 ? 8.467 2.005 -14.049 1.00 88.56 92 TYR A O 1
ATOM 737 N N . LEU A 1 93 ? 10.262 3.195 -14.673 1.00 87.75 93 LEU A N 1
ATOM 738 C CA . LEU A 1 93 ? 9.538 4.461 -14.818 1.00 87.75 93 LEU A CA 1
ATOM 739 C C . LEU A 1 93 ? 8.467 4.402 -15.913 1.00 87.75 93 LEU A C 1
ATOM 741 O O . LEU A 1 93 ? 7.381 4.969 -15.742 1.00 87.75 93 LEU A O 1
ATOM 745 N N . GLU A 1 94 ? 8.736 3.705 -17.014 1.00 88.00 94 GLU A N 1
ATOM 746 C CA . GLU A 1 94 ? 7.753 3.462 -18.066 1.00 88.00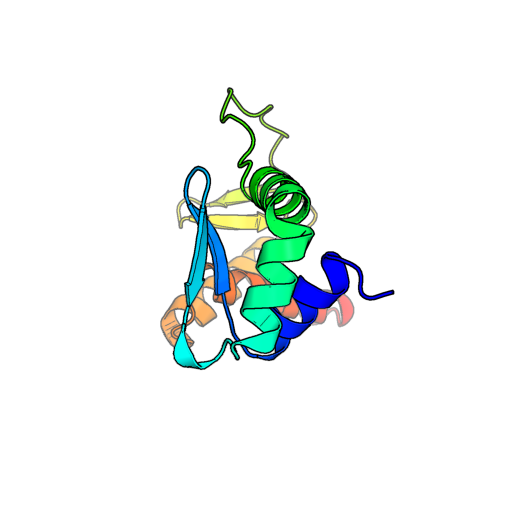 94 GLU A CA 1
ATOM 747 C C . GLU A 1 94 ? 6.579 2.623 -17.550 1.00 88.00 94 GLU A C 1
ATOM 749 O O . GLU A 1 94 ? 5.418 3.014 -17.719 1.00 88.00 94 GLU A O 1
ATOM 754 N N . ARG A 1 95 ? 6.852 1.517 -16.842 1.00 90.81 95 ARG A N 1
ATOM 755 C CA . ARG A 1 95 ? 5.811 0.674 -16.225 1.00 90.81 95 ARG A CA 1
ATOM 756 C C . ARG A 1 95 ? 4.966 1.452 -15.214 1.00 90.81 95 ARG A C 1
ATOM 758 O O . ARG A 1 95 ? 3.740 1.301 -15.213 1.00 90.81 95 ARG A O 1
ATOM 765 N N . CYS A 1 96 ? 5.587 2.315 -14.407 1.00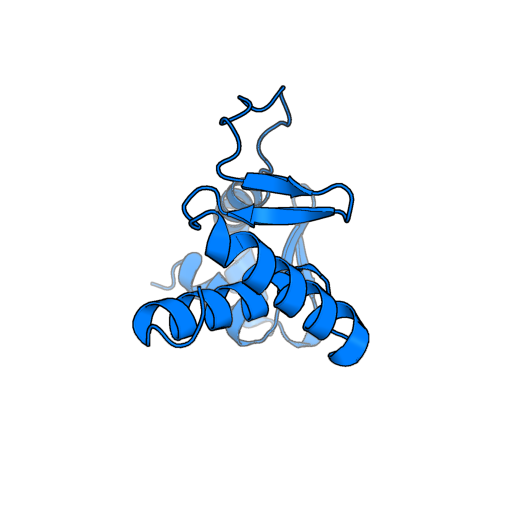 83.00 96 CYS A N 1
ATOM 766 C CA . CYS A 1 96 ? 4.889 3.214 -13.486 1.00 83.00 96 CYS A CA 1
ATOM 767 C C . CYS A 1 96 ? 3.901 4.121 -14.230 1.00 83.00 96 CYS A C 1
ATOM 769 O O . CYS A 1 96 ? 2.719 4.172 -13.883 1.00 83.00 96 CYS A O 1
ATOM 771 N N . GLY A 1 97 ? 4.362 4.791 -15.291 1.00 79.50 97 GLY A N 1
ATOM 772 C CA . GLY A 1 97 ? 3.530 5.682 -16.101 1.00 79.50 97 GLY A CA 1
ATOM 773 C C . GLY A 1 97 ? 2.362 4.959 -16.775 1.00 79.50 97 GLY A C 1
ATOM 774 O O . GLY A 1 97 ? 1.229 5.442 -16.736 1.00 79.50 97 GLY A O 1
ATOM 775 N N . VAL A 1 98 ? 2.607 3.773 -17.339 1.00 82.25 98 VAL A N 1
ATOM 776 C CA . VAL A 1 98 ? 1.564 2.950 -17.971 1.00 82.25 98 VAL A CA 1
ATOM 777 C C . VAL A 1 98 ? 0.509 2.519 -16.951 1.00 82.25 98 VAL A C 1
ATOM 779 O O . VAL A 1 98 ? -0.687 2.597 -17.230 1.00 82.25 98 VAL A O 1
ATOM 782 N N . ARG A 1 99 ? 0.911 2.093 -15.751 1.00 80.31 99 ARG A N 1
ATOM 783 C CA . ARG A 1 99 ? -0.028 1.657 -14.707 1.00 80.31 99 ARG A CA 1
ATOM 784 C C . ARG A 1 99 ? -0.839 2.801 -14.109 1.00 80.31 99 ARG A C 1
ATOM 786 O O . ARG A 1 99 ? -2.036 2.627 -13.884 1.00 80.31 99 ARG A O 1
ATOM 793 N N . GLU A 1 100 ? -0.216 3.955 -13.882 1.00 80.44 100 GLU A N 1
ATOM 794 C CA . GLU A 1 100 ? -0.912 5.144 -13.379 1.00 80.44 100 GLU A CA 1
ATOM 795 C C . GLU A 1 100 ? -1.931 5.644 -14.414 1.00 80.44 100 GLU A C 1
ATOM 797 O O . GLU A 1 100 ? -3.107 5.811 -14.094 1.00 80.44 100 GLU A O 1
ATOM 802 N N . PHE A 1 101 ? -1.515 5.817 -15.673 1.00 77.62 101 PHE A N 1
ATOM 803 C CA . PHE A 1 101 ? -2.342 6.467 -16.692 1.00 77.62 101 PHE A CA 1
ATOM 804 C C . PHE A 1 101 ? -3.293 5.511 -17.427 1.00 77.62 101 PHE A C 1
ATOM 806 O O . PHE A 1 101 ? -4.482 5.795 -17.547 1.00 77.62 101 PHE A O 1
ATOM 813 N N . CYS A 1 102 ? -2.801 4.362 -17.901 1.00 81.31 102 CYS A N 1
ATOM 814 C CA . CYS A 1 102 ? -3.615 3.385 -18.636 1.00 81.31 102 CYS A CA 1
ATOM 815 C C . CYS A 1 102 ? -4.299 2.380 -17.699 1.00 81.31 102 CYS A C 1
ATOM 817 O O . CYS A 1 102 ? -5.396 1.911 -17.992 1.00 81.31 102 CYS A O 1
ATOM 819 N N . GLY A 1 103 ? -3.660 2.042 -16.574 1.00 76.00 103 GLY A N 1
ATOM 820 C CA . GLY A 1 103 ? -4.211 1.128 -15.568 1.00 76.00 103 GLY A CA 1
ATOM 821 C C . GLY A 1 103 ? -5.170 1.784 -14.570 1.00 76.00 103 GLY A C 1
ATOM 822 O O . GLY A 1 103 ? -5.793 1.065 -13.788 1.00 76.00 103 GLY A O 1
ATOM 823 N N . ASN A 1 104 ? -5.287 3.120 -14.581 1.00 84.75 104 ASN A N 1
ATOM 824 C CA . ASN A 1 104 ? -6.053 3.915 -13.612 1.00 84.75 104 ASN A CA 1
ATOM 825 C C . ASN A 1 104 ? -5.729 3.542 -12.147 1.00 84.75 104 ASN A C 1
ATOM 827 O O . ASN A 1 104 ? -6.601 3.532 -11.274 1.00 84.75 104 ASN A O 1
ATOM 831 N N . GLN A 1 105 ? -4.474 3.163 -11.890 1.00 79.81 105 GLN A N 1
ATOM 832 C CA . GLN A 1 105 ? -3.988 2.800 -10.562 1.00 79.81 105 GLN A CA 1
ATOM 833 C C . GLN A 1 105 ? -3.554 4.062 -9.815 1.00 79.81 105 GLN A C 1
ATOM 835 O O . GLN A 1 105 ? -3.060 5.018 -10.413 1.00 79.81 105 GLN A O 1
ATOM 840 N N . SER A 1 106 ? -3.704 4.072 -8.488 1.00 83.69 106 SER A N 1
ATOM 841 C CA . SER A 1 106 ? -3.050 5.105 -7.683 1.00 83.69 106 SER A CA 1
ATOM 842 C C . SER A 1 106 ? -1.534 5.005 -7.859 1.00 83.69 106 SER A C 1
ATOM 844 O O . SER A 1 106 ? -1.009 3.907 -8.041 1.00 83.69 106 SER A O 1
ATOM 846 N N . ARG A 1 107 ? -0.822 6.133 -7.758 1.00 80.75 107 ARG A N 1
ATOM 847 C CA . ARG A 1 107 ? 0.638 6.178 -7.939 1.00 80.75 107 ARG A CA 1
ATOM 848 C C . ARG A 1 107 ? 1.384 5.131 -7.111 1.00 80.75 107 ARG A C 1
ATOM 850 O O . ARG A 1 107 ? 2.184 4.396 -7.663 1.00 80.75 107 ARG A O 1
ATOM 857 N N . GLU A 1 108 ? 1.048 4.993 -5.828 1.00 81.19 108 GLU A N 1
ATOM 858 C CA . GLU A 1 108 ? 1.650 3.978 -4.944 1.00 81.19 108 GLU A CA 1
ATOM 859 C C . GLU A 1 108 ? 1.451 2.545 -5.476 1.00 81.19 108 GLU A C 1
ATOM 861 O O . GLU A 1 108 ? 2.356 1.716 -5.427 1.00 81.19 108 GLU A O 1
ATOM 866 N N . HIS A 1 109 ? 0.270 2.244 -6.021 1.00 77.62 109 HIS A N 1
ATOM 867 C CA . HIS A 1 109 ? -0.042 0.917 -6.553 1.00 77.62 109 HIS A CA 1
ATOM 868 C C . HIS A 1 109 ? 0.597 0.680 -7.929 1.00 77.62 109 HIS A C 1
ATOM 870 O O . HIS A 1 109 ? 1.009 -0.439 -8.239 1.00 77.62 109 HIS A O 1
ATOM 876 N N . ALA A 1 110 ? 0.714 1.742 -8.729 1.00 77.94 110 ALA A N 1
ATOM 877 C CA . ALA A 1 110 ? 1.426 1.737 -9.997 1.00 77.94 110 ALA A CA 1
ATOM 878 C C . ALA A 1 110 ? 2.926 1.486 -9.789 1.00 77.94 110 ALA A C 1
ATOM 880 O O . ALA A 1 110 ? 3.474 0.611 -10.452 1.00 77.94 110 ALA A O 1
ATOM 881 N N . GLU A 1 111 ? 3.552 2.170 -8.826 1.00 85.75 111 GLU A N 1
ATOM 882 C CA . GLU A 1 111 ? 4.956 1.984 -8.434 1.00 85.75 111 GLU A CA 1
ATOM 883 C C . GLU A 1 111 ? 5.216 0.565 -7.918 1.00 85.75 111 GLU A C 1
ATOM 885 O O . GLU A 1 111 ? 6.109 -0.124 -8.409 1.00 85.75 111 GLU A O 1
ATOM 890 N N . ALA A 1 112 ? 4.391 0.070 -6.989 1.00 82.38 112 ALA A N 1
ATOM 891 C CA . ALA A 1 112 ? 4.541 -1.285 -6.457 1.00 82.38 112 ALA A CA 1
ATOM 892 C C . ALA A 1 112 ? 4.401 -2.363 -7.548 1.00 82.38 112 ALA A C 1
ATOM 894 O O . ALA A 1 112 ? 5.162 -3.331 -7.583 1.00 82.38 112 ALA A O 1
ATOM 895 N N . GLY A 1 113 ? 3.437 -2.193 -8.456 1.00 84.38 113 GLY A N 1
ATOM 896 C CA . GLY A 1 113 ? 3.221 -3.115 -9.564 1.00 84.38 113 GLY A CA 1
ATOM 897 C C . GLY A 1 113 ? 4.320 -3.054 -10.626 1.00 84.38 113 GLY A C 1
ATOM 898 O O . GLY A 1 113 ? 4.735 -4.094 -11.132 1.00 84.38 113 GLY A O 1
ATOM 899 N N . ALA A 1 114 ? 4.807 -1.855 -10.940 1.00 88.31 114 ALA A N 1
ATOM 900 C CA . ALA A 1 114 ? 5.913 -1.642 -11.865 1.00 88.31 114 ALA A CA 1
ATOM 901 C C . ALA A 1 114 ? 7.218 -2.234 -11.332 1.00 88.31 114 ALA A C 1
ATOM 903 O O . ALA A 1 114 ? 7.942 -2.878 -12.086 1.00 88.31 114 ALA A O 1
ATOM 904 N N . LEU A 1 115 ? 7.490 -2.086 -10.032 1.00 89.00 115 LEU A N 1
ATOM 905 C CA . LEU A 1 115 ? 8.664 -2.677 -9.395 1.00 89.00 115 LEU A CA 1
ATOM 906 C C . LEU A 1 115 ? 8.636 -4.204 -9.483 1.00 89.00 115 LEU A C 1
ATOM 908 O O . LEU A 1 115 ? 9.634 -4.811 -9.853 1.00 89.00 115 LEU A O 1
ATOM 912 N N . ALA A 1 116 ? 7.490 -4.824 -9.194 1.00 87.50 116 ALA A N 1
ATOM 913 C CA . ALA A 1 116 ? 7.342 -6.274 -9.294 1.00 87.50 116 ALA A CA 1
ATOM 914 C C . ALA A 1 116 ? 7.589 -6.791 -10.724 1.00 87.50 116 ALA A C 1
ATOM 916 O O . ALA A 1 116 ? 8.232 -7.821 -10.894 1.00 87.50 116 ALA A O 1
ATOM 917 N N . GLU A 1 117 ? 7.121 -6.072 -11.748 1.00 85.44 117 GLU A N 1
ATOM 918 C CA . GLU A 1 117 ? 7.379 -6.427 -13.151 1.00 85.44 117 GLU A CA 1
ATOM 919 C C . GLU A 1 117 ? 8.831 -6.209 -13.564 1.00 85.44 117 GLU A C 1
ATOM 921 O O . GLU A 1 117 ? 9.387 -7.030 -14.281 1.00 85.44 117 GLU A O 1
ATOM 926 N N . THR A 1 118 ? 9.444 -5.128 -13.088 1.00 87.88 118 THR A N 1
ATOM 927 C CA . THR A 1 118 ? 10.857 -4.821 -13.334 1.00 87.88 118 THR A CA 1
ATOM 928 C C . THR A 1 118 ? 11.735 -5.927 -12.752 1.00 87.88 118 THR A C 1
ATOM 930 O O . THR A 1 118 ? 12.556 -6.492 -13.460 1.00 87.88 118 THR A O 1
ATOM 933 N N . LEU A 1 119 ? 11.493 -6.332 -11.501 1.00 88.88 119 LEU A N 1
ATOM 934 C CA . LEU A 1 119 ? 12.221 -7.432 -10.861 1.00 88.88 119 LEU A CA 1
ATOM 935 C C . LEU A 1 119 ? 11.978 -8.787 -11.548 1.00 88.88 119 LEU A C 1
ATOM 937 O O . LEU A 1 119 ? 12.895 -9.596 -11.648 1.00 88.88 119 LEU A O 1
ATOM 941 N N . ALA A 1 120 ? 10.758 -9.047 -12.025 1.00 86.00 120 ALA A N 1
ATOM 942 C CA . ALA A 1 120 ? 10.457 -10.278 -12.754 1.00 86.00 120 ALA A CA 1
ATOM 943 C C . ALA A 1 120 ? 11.174 -10.329 -14.111 1.00 86.00 120 ALA A C 1
ATOM 945 O O . ALA A 1 120 ? 11.735 -11.360 -14.470 1.00 86.00 120 ALA A O 1
ATOM 946 N N . ALA A 1 121 ? 11.199 -9.212 -14.838 1.00 88.12 121 ALA A N 1
ATOM 947 C CA . ALA A 1 121 ? 11.923 -9.109 -16.095 1.00 88.12 121 ALA A CA 1
ATOM 948 C C . ALA A 1 121 ? 13.446 -9.203 -15.882 1.00 88.12 121 ALA A C 1
ATOM 950 O O . ALA A 1 121 ? 14.121 -9.810 -16.710 1.00 88.12 121 ALA A O 1
ATOM 951 N N . MET A 1 122 ? 13.971 -8.693 -14.755 1.00 86.81 122 MET A N 1
ATOM 952 C CA . MET A 1 122 ? 15.379 -8.856 -14.345 1.00 86.81 122 MET A CA 1
ATOM 953 C C . MET A 1 122 ? 15.767 -10.311 -14.178 1.00 86.81 122 MET A C 1
ATOM 955 O O . MET A 1 122 ? 16.823 -10.735 -14.632 1.00 86.81 122 MET A O 1
ATOM 959 N N . GLU A 1 123 ? 14.913 -11.084 -13.514 1.00 88.06 123 GLU A N 1
ATOM 960 C CA . GLU A 1 123 ? 15.157 -12.506 -13.291 1.00 88.06 123 GLU A CA 1
ATOM 961 C C . GLU A 1 123 ? 15.128 -13.310 -14.602 1.00 88.06 123 GLU A C 1
ATOM 963 O O . GLU A 1 123 ? 15.805 -14.331 -14.722 1.00 88.06 123 GLU A O 1
ATOM 968 N N . GLN A 1 124 ? 14.361 -12.839 -15.587 1.00 82.94 124 GLN A N 1
ATOM 969 C CA . GLN A 1 124 ? 14.196 -13.478 -16.892 1.00 82.94 124 GLN A CA 1
ATOM 970 C C . GLN A 1 124 ? 15.182 -12.980 -17.958 1.00 82.94 124 GLN A C 1
ATOM 972 O O . GLN A 1 124 ? 15.215 -13.568 -19.038 1.00 82.94 124 GLN A O 1
ATOM 977 N N . ASP A 1 125 ? 15.975 -11.942 -17.662 1.00 83.69 125 ASP A N 1
ATOM 978 C CA . ASP A 1 125 ? 16.843 -11.236 -18.624 1.00 83.69 125 ASP A CA 1
ATOM 979 C C . ASP A 1 125 ? 16.065 -10.741 -19.869 1.00 83.69 125 ASP A C 1
ATOM 981 O O . ASP A 1 125 ? 16.595 -10.646 -20.974 1.00 83.69 125 ASP A O 1
ATOM 985 N N . ASP A 1 126 ? 14.764 -10.471 -19.701 1.00 80.94 126 ASP A N 1
ATOM 986 C CA . ASP A 1 126 ? 13.835 -10.121 -20.791 1.00 80.94 126 ASP A CA 1
ATOM 987 C C . ASP A 1 126 ? 13.822 -8.603 -21.070 1.00 80.94 126 ASP A C 1
ATOM 989 O O . ASP A 1 126 ? 13.455 -8.157 -22.158 1.00 80.94 126 ASP A O 1
ATOM 993 N N . ALA A 1 127 ? 14.264 -7.803 -20.092 1.00 71.88 127 ALA A N 1
ATOM 994 C CA . ALA A 1 127 ? 14.405 -6.345 -20.166 1.00 71.88 127 ALA A CA 1
ATOM 995 C C . ALA A 1 127 ? 15.721 -5.900 -19.459 1.00 71.88 127 ALA A C 1
ATOM 997 O O . ALA A 1 127 ? 16.473 -6.793 -19.077 1.00 71.88 127 ALA A O 1
ATOM 998 N N . PRO A 1 128 ? 16.088 -4.602 -19.382 1.00 59.53 128 PRO A N 1
ATOM 999 C CA . PRO A 1 128 ? 17.497 -4.176 -19.294 1.00 59.53 128 PRO A CA 1
ATOM 1000 C C . PRO A 1 128 ? 17.950 -3.603 -17.960 1.00 59.53 128 PRO A C 1
ATOM 1002 O O . PRO A 1 128 ? 17.160 -2.836 -17.382 1.00 59.53 128 PRO A O 1
#

Radius of gyration: 21.44 Å; chains: 1; bounding box: 43×33×51 Å

pLDDT: mean 75.99, std 12.93, range [43.31, 90.81]

Foldseek 3Di:
DQDPVNLVVVCVVLVWDWADDPLDIDIPPPVSQDVVSVVVCVVCVVVNNVVRVVVPPPDPPDPDPPPVPCFDQDPVRATFGVPQDPQLRVQLVVQLCCCVPVVVDDSVVSNVVSVVVSVVCVVVVVGD

Sequence (128 aa):
MNTVTQLLQDLQRRGVTVRAVGDRIGFKPADAVPPELVERMRRHKTELLAMLRGRNRRPPVGPLPVQPSAFTTTPKGFVVPNDLPEPWQEFYLERCGVREFCGNQSREHAEAGALAETLAAMEQDDAP